Protein AF-A0A8S4NL36-F1 (afdb_monomer_lite)

Secondary structure (DSSP, 8-state):
--EEEEE-SSS-EEEEE-S--TT---SHHHHHHH--SSTGGGS-EEETTT--EESSHHHHHHTT-SSEEEPEEEEEE-TTTS-THHHHS--TTHHHHHHH-TTEEEEEE----TT----B--TTTSS--TT--HHHHHHHH-S---

pLDDT: mean 76.57, std 17.27, range [30.14, 96.12]

Sequence (146 aa):
SKYGCIKISPTNMMYMVETCSSDYIGTVLEEQCTSRNTVLGLLPASDNQTGIQYRNIFCARCNNVKFPVLWETKHSCFREIFDETDFHSPGPNTLWRVMNSSYCSVGYIPPLKNNLQLRPCIPTIYTCPQGAEHSLAKRCANSNLD

Foldseek 3Di:
DQWDWADQFPPWTFIAGQAADPPQDDDPLRCLSNDPPDPQNCWKWAQLVPLHIGSGPSNCVSNPRPDIDTWDKDKDFDPVPPDCVLVVPPDVCSSVCRSPDPRIIMHTHYPPDPPSPTGIDDVVQLPDPPPDDPVVVQCSVDCDDD

Organism: Owenia fusiformis (NCBI:txid6347)

Structure (mmCIF, N/CA/C/O backbone):
data_AF-A0A8S4NL36-F1
#
_entry.id   AF-A0A8S4NL36-F1
#
loop_
_atom_site.group_PDB
_atom_site.id
_atom_site.type_symbol
_atom_site.label_atom_id
_atom_site.label_alt_id
_atom_site.label_comp_id
_atom_site.label_asym_id
_atom_site.label_entity_id
_atom_site.label_seq_id
_atom_site.pdbx_PDB_ins_code
_atom_site.Cartn_x
_atom_site.Cartn_y
_atom_site.Cartn_z
_atom_site.occupancy
_atom_site.B_iso_or_equiv
_atom_site.auth_seq_id
_atom_site.auth_comp_id
_atom_site.auth_asym_id
_atom_site.auth_atom_id
_atom_site.pdbx_PDB_model_num
ATOM 1 N N . SER A 1 1 ? -11.819 11.418 1.597 1.00 58.03 1 SER A N 1
ATOM 2 C CA . SER A 1 1 ? -12.563 10.141 1.611 1.00 58.03 1 SER A CA 1
ATOM 3 C C . SER A 1 1 ? -11.713 9.117 2.341 1.00 58.03 1 SER A C 1
ATOM 5 O O . SER A 1 1 ? -10.510 9.143 2.131 1.00 58.03 1 SER A O 1
ATOM 7 N N . LYS A 1 2 ? -12.290 8.250 3.190 1.00 79.88 2 LYS A N 1
ATOM 8 C CA . LYS A 1 2 ? -11.540 7.185 3.895 1.00 79.88 2 LYS A CA 1
ATOM 9 C C . LYS A 1 2 ? -11.004 6.112 2.941 1.00 79.88 2 LYS A C 1
ATOM 11 O O . LYS A 1 2 ? -9.976 5.491 3.205 1.00 79.88 2 LYS A O 1
ATOM 16 N N . TYR A 1 3 ? -11.712 5.909 1.833 1.00 84.25 3 TYR A N 1
ATOM 17 C CA . TYR A 1 3 ? -11.393 4.932 0.801 1.00 84.25 3 TYR A CA 1
ATOM 18 C C . TYR A 1 3 ? -11.078 5.627 -0.519 1.00 84.25 3 TYR A C 1
ATOM 20 O O . TYR A 1 3 ? -11.695 6.649 -0.839 1.00 84.25 3 TYR A O 1
ATOM 28 N N . GLY A 1 4 ? -10.203 5.015 -1.311 1.00 84.56 4 GLY A N 1
ATOM 29 C CA . GLY A 1 4 ? -9.967 5.418 -2.691 1.00 84.56 4 GLY A CA 1
ATOM 30 C C . GLY A 1 4 ? -9.700 4.241 -3.614 1.00 84.56 4 GLY A C 1
ATOM 31 O O . GLY A 1 4 ? -9.515 3.101 -3.180 1.00 84.56 4 GLY A O 1
ATOM 32 N N . CYS A 1 5 ? -9.735 4.540 -4.911 1.00 86.31 5 CYS A N 1
ATOM 33 C CA . CYS A 1 5 ? -9.534 3.572 -5.977 1.00 86.31 5 CYS A CA 1
ATOM 34 C C . CYS A 1 5 ? -8.048 3.510 -6.350 1.00 86.31 5 CYS A C 1
ATOM 36 O O . CYS A 1 5 ? -7.526 4.381 -7.050 1.00 86.31 5 CYS A O 1
ATOM 38 N N . ILE A 1 6 ? -7.350 2.495 -5.842 1.00 87.19 6 ILE A N 1
ATOM 39 C CA . ILE A 1 6 ? -5.896 2.368 -5.952 1.00 87.19 6 ILE A CA 1
ATOM 40 C C . ILE A 1 6 ? -5.538 1.409 -7.082 1.00 87.19 6 ILE A C 1
ATOM 42 O O . ILE A 1 6 ? -6.031 0.286 -7.147 1.00 87.19 6 ILE A O 1
ATOM 46 N N . LYS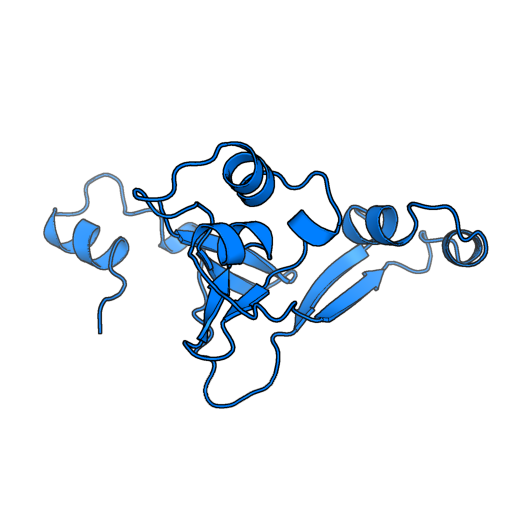 A 1 7 ? -4.645 1.845 -7.975 1.00 88.44 7 LYS A N 1
ATOM 47 C CA . LYS A 1 7 ? -4.088 0.995 -9.032 1.00 88.44 7 LYS A CA 1
ATOM 48 C C . LYS A 1 7 ? -3.240 -0.115 -8.419 1.00 88.44 7 LYS A C 1
ATOM 50 O O . LYS A 1 7 ? -2.268 0.184 -7.734 1.00 88.44 7 LYS A O 1
ATOM 55 N N . ILE A 1 8 ? -3.578 -1.369 -8.718 1.00 88.62 8 ILE A N 1
ATOM 56 C CA . ILE A 1 8 ? -2.818 -2.541 -8.257 1.00 88.62 8 ILE A CA 1
ATOM 57 C C . ILE A 1 8 ? -2.109 -3.292 -9.394 1.00 88.62 8 ILE A C 1
ATOM 59 O O . ILE A 1 8 ? -1.333 -4.207 -9.154 1.00 88.62 8 ILE A O 1
ATOM 63 N N . SER A 1 9 ? -2.417 -2.961 -10.645 1.00 86.69 9 SER A N 1
ATOM 64 C CA . SER A 1 9 ? -1.738 -3.465 -11.845 1.00 86.69 9 SER A CA 1
ATOM 65 C C . SER A 1 9 ? -2.097 -2.558 -13.031 1.00 86.69 9 SER A C 1
ATOM 67 O O . SER A 1 9 ? -2.938 -1.667 -12.873 1.00 86.69 9 SER A O 1
ATOM 69 N N . PRO A 1 10 ? -1.511 -2.736 -14.229 1.00 82.94 10 PRO A N 1
ATOM 70 C CA . PRO A 1 10 ? -1.872 -1.942 -15.404 1.00 82.94 10 PRO A CA 1
ATOM 71 C C . PRO A 1 10 ? -3.372 -1.925 -15.726 1.00 82.94 10 PRO A C 1
ATOM 73 O O . PRO A 1 10 ? -3.865 -0.894 -16.174 1.00 82.94 10 PRO A O 1
ATOM 76 N N . THR A 1 11 ? -4.084 -3.022 -15.454 1.00 81.44 11 THR A N 1
ATOM 77 C CA . THR A 1 11 ? -5.496 -3.209 -15.822 1.00 81.44 11 THR A CA 1
ATOM 78 C C . THR A 1 11 ? -6.458 -3.263 -14.637 1.00 81.44 11 THR A C 1
ATOM 80 O O . THR A 1 11 ? -7.659 -3.138 -14.845 1.00 81.44 11 THR A O 1
ATOM 83 N N . ASN A 1 12 ? -5.965 -3.424 -13.404 1.00 84.38 12 ASN A N 1
ATOM 84 C CA . ASN A 1 12 ? -6.817 -3.586 -12.224 1.00 84.38 12 ASN A CA 1
ATOM 85 C C . ASN A 1 12 ? -6.594 -2.482 -11.192 1.00 84.38 12 ASN A C 1
ATOM 87 O O . ASN A 1 12 ? -5.460 -2.082 -10.901 1.00 84.38 12 ASN A O 1
ATOM 91 N N . MET A 1 13 ? -7.692 -2.054 -10.579 1.00 88.00 13 MET A N 1
ATOM 92 C CA . MET A 1 13 ? -7.712 -1.114 -9.465 1.00 88.00 13 MET A CA 1
ATOM 93 C C . MET A 1 13 ? -8.640 -1.657 -8.381 1.00 88.00 13 MET A C 1
ATOM 95 O O . MET A 1 13 ? -9.573 -2.400 -8.687 1.00 88.00 13 MET A O 1
ATOM 99 N N . MET A 1 14 ? -8.372 -1.321 -7.122 1.00 85.12 14 MET A N 1
ATOM 100 C CA . MET 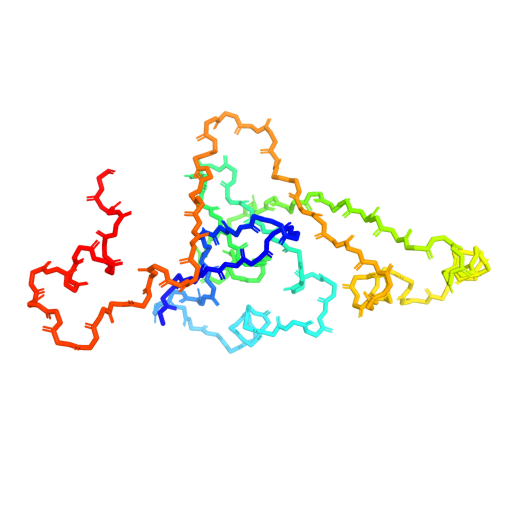A 1 14 ? -9.136 -1.817 -5.979 1.00 85.12 14 MET A CA 1
ATOM 101 C C . MET A 1 14 ? -9.459 -0.724 -4.968 1.00 85.12 14 MET A C 1
ATOM 103 O O . MET A 1 14 ? -8.699 0.230 -4.787 1.00 85.12 14 MET A O 1
ATOM 107 N N . TYR A 1 15 ? -10.591 -0.895 -4.294 1.00 88.06 15 TYR A N 1
ATOM 108 C CA . TYR A 1 15 ? -10.985 -0.084 -3.155 1.00 88.06 15 TYR A CA 1
ATOM 109 C C . TYR A 1 15 ? -10.118 -0.399 -1.944 1.00 88.06 15 TYR A C 1
ATOM 111 O O . TYR A 1 15 ? -10.126 -1.519 -1.434 1.00 88.06 15 TYR A O 1
ATOM 119 N N . MET A 1 16 ? -9.408 0.614 -1.457 1.00 90.25 16 MET A N 1
ATOM 120 C CA . MET A 1 16 ? -8.539 0.493 -0.290 1.00 90.25 16 MET A CA 1
ATOM 121 C C . MET A 1 16 ? -8.739 1.668 0.659 1.00 90.25 16 MET A C 1
ATOM 123 O O . MET A 1 16 ? -9.016 2.787 0.225 1.00 90.25 16 MET A O 1
ATOM 127 N N . VAL A 1 17 ? -8.560 1.415 1.955 1.00 92.00 17 VAL A N 1
ATOM 128 C CA . VAL A 1 17 ? -8.455 2.467 2.970 1.00 92.00 17 VAL A CA 1
ATOM 129 C C . VAL A 1 17 ? -7.164 3.244 2.730 1.00 92.00 17 VAL A C 1
ATOM 131 O O . VAL A 1 17 ? -6.080 2.660 2.679 1.00 92.00 17 VAL A O 1
ATOM 134 N N . GLU A 1 18 ? -7.276 4.557 2.577 1.00 92.38 18 GLU A N 1
ATOM 135 C CA . GLU A 1 18 ? -6.164 5.429 2.185 1.00 92.38 18 GLU A CA 1
ATOM 136 C C . GLU A 1 18 ? -5.896 6.595 3.135 1.00 92.38 18 GLU A C 1
ATOM 138 O O . GLU A 1 18 ? -4.972 7.373 2.903 1.00 92.38 18 GLU A O 1
ATOM 143 N N . THR A 1 19 ? -6.687 6.701 4.200 1.00 92.56 19 THR A N 1
ATOM 144 C CA . THR A 1 19 ? -6.481 7.655 5.290 1.00 92.56 19 THR A CA 1
ATOM 145 C C . THR A 1 19 ? -6.616 6.953 6.637 1.00 92.56 19 THR A C 1
ATOM 147 O O . THR A 1 19 ? -7.149 5.841 6.744 1.00 92.56 19 THR A O 1
ATOM 150 N N . CYS A 1 20 ? -6.152 7.616 7.690 1.00 93.56 20 CYS A N 1
ATOM 151 C CA . CYS A 1 20 ? -6.356 7.159 9.057 1.00 93.56 20 CYS A CA 1
ATOM 152 C C . CYS A 1 20 ? -7.819 7.303 9.497 1.00 93.56 20 CYS A C 1
ATOM 154 O O . CYS A 1 20 ? -8.620 7.977 8.840 1.00 93.56 20 CYS A O 1
ATOM 156 N N . SER A 1 21 ? -8.177 6.613 10.584 1.00 91.25 21 SER A N 1
ATOM 157 C CA . SER A 1 21 ? -9.475 6.812 11.235 1.00 91.25 21 SER A CA 1
ATOM 158 C C . SER A 1 21 ? -9.588 8.252 11.737 1.00 91.25 21 SER A C 1
ATOM 160 O O . SER A 1 21 ? -8.582 8.821 12.150 1.00 91.25 21 SER A O 1
ATOM 162 N N . SER A 1 22 ? -10.798 8.817 11.769 1.00 88.62 22 SER A N 1
ATOM 163 C CA . SER A 1 22 ? -11.050 10.146 12.356 1.00 88.62 22 SER A CA 1
ATOM 164 C C . SER A 1 22 ? -10.616 10.241 13.817 1.00 88.62 22 SER A C 1
ATOM 166 O O . SER A 1 22 ? -10.283 11.317 14.297 1.00 88.62 22 SER A O 1
ATOM 168 N N . ASP A 1 23 ? -10.619 9.102 14.504 1.00 88.44 23 ASP A N 1
ATOM 169 C CA . ASP A 1 23 ? -10.317 9.001 15.929 1.00 88.44 23 ASP A CA 1
ATOM 170 C C . ASP A 1 23 ? -8.819 8.752 16.180 1.00 88.44 23 ASP A C 1
ATOM 172 O O . ASP A 1 23 ? -8.391 8.594 17.323 1.00 88.44 23 ASP A O 1
ATOM 176 N N . TYR A 1 24 ? -8.010 8.658 15.118 1.00 90.62 24 TYR A N 1
ATOM 177 C CA . TYR A 1 24 ? -6.567 8.497 15.239 1.00 90.62 24 TYR A CA 1
ATOM 178 C C . TYR A 1 24 ? -5.915 9.834 15.606 1.00 90.62 24 TYR A C 1
ATOM 180 O O . TYR A 1 24 ? -6.078 10.829 14.907 1.00 90.62 24 TYR A O 1
ATOM 188 N N . ILE A 1 25 ? -5.142 9.843 16.693 1.00 87.56 25 ILE A N 1
ATOM 189 C CA . ILE A 1 25 ? -4.440 11.029 17.193 1.00 87.56 25 ILE A CA 1
ATOM 190 C C . ILE A 1 25 ? -2.937 10.794 17.005 1.00 87.56 25 ILE A C 1
ATOM 192 O O . ILE A 1 25 ? -2.268 10.220 17.864 1.00 87.56 25 ILE A O 1
ATOM 196 N N . GLY A 1 26 ? -2.408 11.185 15.845 1.00 89.06 26 GLY A N 1
ATOM 197 C CA . GLY A 1 26 ? -0.981 11.100 15.536 1.00 89.06 26 GLY A CA 1
ATOM 198 C C . GLY A 1 26 ? -0.671 11.562 14.115 1.00 89.06 26 GLY A C 1
ATOM 199 O O . GLY A 1 26 ? -1.331 11.153 13.173 1.00 89.06 26 GLY A O 1
ATOM 200 N N . THR A 1 27 ? 0.354 12.391 13.936 1.00 89.12 27 THR A N 1
ATOM 201 C CA . THR A 1 27 ? 0.676 12.955 12.612 1.00 89.12 27 THR A CA 1
ATOM 202 C C . THR A 1 27 ? 1.616 12.063 11.806 1.00 89.12 27 THR A C 1
ATOM 204 O O . THR A 1 27 ? 1.468 11.936 10.598 1.00 89.12 27 THR A O 1
ATOM 207 N N . VAL A 1 28 ? 2.542 11.355 12.463 1.00 92.19 28 VAL A N 1
ATOM 208 C CA . VAL A 1 28 ? 3.593 10.583 11.774 1.00 92.19 28 VAL A CA 1
ATOM 209 C C . VAL A 1 28 ? 3.026 9.450 10.911 1.00 92.19 28 VAL A C 1
ATOM 211 O O . VAL A 1 28 ? 3.382 9.332 9.740 1.00 92.19 28 VAL A O 1
ATOM 214 N N . LEU A 1 29 ? 2.137 8.606 11.453 1.00 92.00 29 LEU A N 1
ATOM 215 C CA . LEU A 1 29 ? 1.535 7.528 10.653 1.00 92.00 29 LEU A CA 1
ATOM 216 C C . LEU A 1 29 ? 0.527 8.057 9.633 1.00 92.00 29 LEU A C 1
ATOM 218 O O . LEU A 1 29 ? 0.327 7.416 8.606 1.00 92.00 29 LEU A O 1
ATOM 222 N N . GLU A 1 30 ? -0.096 9.203 9.894 1.00 93.06 30 GLU A N 1
ATOM 223 C CA . GLU A 1 30 ? -1.015 9.843 8.955 1.00 93.06 30 GLU A CA 1
ATOM 224 C C . GLU A 1 30 ? -0.272 10.374 7.724 1.00 93.06 30 GLU A C 1
ATOM 226 O O . GLU A 1 30 ? -0.637 10.067 6.582 1.00 93.06 30 GLU A O 1
ATOM 231 N N . GLU A 1 31 ? 0.844 11.065 7.948 1.00 93.44 31 GLU A N 1
ATOM 232 C CA . GLU A 1 31 ? 1.766 11.491 6.898 1.00 93.44 31 GLU A CA 1
ATOM 233 C C . GLU A 1 31 ? 2.311 10.287 6.125 1.00 93.44 31 GLU A C 1
ATOM 235 O O . GLU A 1 31 ? 2.300 10.283 4.897 1.00 93.44 31 GLU A O 1
ATOM 240 N N . GLN A 1 32 ? 2.728 9.215 6.804 1.00 94.44 32 GLN A N 1
ATOM 241 C CA . GLN A 1 32 ? 3.239 8.015 6.130 1.00 94.44 32 GLN A CA 1
ATOM 242 C C . GLN A 1 32 ? 2.152 7.218 5.389 1.00 94.44 32 GLN A C 1
ATOM 244 O O . GLN A 1 32 ? 2.435 6.621 4.352 1.00 94.44 32 GLN A O 1
ATOM 249 N N . CYS A 1 33 ? 0.911 7.217 5.880 1.00 93.94 33 CYS A N 1
ATOM 250 C CA . CYS A 1 33 ? -0.231 6.595 5.207 1.00 93.94 33 CYS A CA 1
ATOM 251 C C . CYS A 1 33 ? -0.541 7.296 3.880 1.00 93.94 33 CYS A C 1
ATOM 253 O O . CYS A 1 33 ? -0.791 6.642 2.861 1.00 93.94 33 CYS A O 1
ATOM 255 N N . THR A 1 34 ? -0.473 8.626 3.870 1.00 90.88 34 THR A N 1
ATOM 256 C CA . THR A 1 34 ? -0.765 9.431 2.678 1.00 90.88 34 THR A CA 1
ATOM 257 C C . THR A 1 34 ? 0.439 9.568 1.743 1.00 90.88 34 THR A C 1
ATOM 259 O O . THR A 1 34 ? 0.257 9.656 0.524 1.00 90.88 34 THR A O 1
ATOM 262 N N . SER A 1 35 ? 1.656 9.504 2.284 1.00 88.12 35 SER A N 1
ATOM 263 C CA . SER A 1 35 ? 2.909 9.563 1.540 1.00 88.12 35 SER A CA 1
ATOM 264 C C . SER A 1 35 ? 3.192 8.295 0.727 1.00 88.12 35 SER A C 1
ATOM 266 O O . SER A 1 35 ? 2.879 7.170 1.113 1.00 88.12 35 SER A O 1
ATOM 268 N N . ARG A 1 36 ? 3.862 8.486 -0.413 1.00 81.56 36 ARG A N 1
ATOM 269 C CA . ARG A 1 36 ? 4.394 7.417 -1.273 1.00 81.56 36 ARG A CA 1
ATOM 270 C C . ARG A 1 36 ? 5.919 7.446 -1.381 1.00 81.56 36 ARG A C 1
ATOM 272 O O . ARG A 1 36 ? 6.465 6.854 -2.297 1.00 81.56 36 ARG A O 1
ATOM 279 N N . ASN A 1 37 ? 6.603 8.142 -0.470 1.00 85.06 37 ASN A N 1
ATOM 280 C CA . ASN A 1 37 ? 8.054 8.381 -0.512 1.00 85.06 37 ASN A CA 1
ATOM 281 C C . ASN A 1 37 ? 8.925 7.222 0.009 1.00 85.06 37 ASN A C 1
ATOM 283 O O . ASN A 1 37 ? 10.148 7.318 -0.029 1.00 85.06 37 ASN A O 1
ATOM 287 N N . THR A 1 38 ? 8.321 6.147 0.516 1.00 87.00 38 THR A N 1
ATOM 288 C CA . THR A 1 38 ? 9.042 4.960 0.987 1.00 87.00 38 THR A CA 1
ATOM 289 C C . THR A 1 38 ? 8.564 3.719 0.254 1.00 87.00 38 THR A C 1
ATOM 291 O O . THR A 1 38 ? 7.415 3.650 -0.182 1.00 87.00 38 THR A O 1
ATOM 294 N N . VAL A 1 39 ? 9.427 2.701 0.174 1.00 86.81 39 VAL A N 1
ATOM 295 C CA . VAL A 1 39 ? 9.055 1.375 -0.344 1.00 86.81 39 VAL A CA 1
ATOM 296 C C . VAL A 1 39 ? 7.807 0.860 0.374 1.00 86.81 39 VAL A C 1
ATOM 298 O O . VAL A 1 39 ? 6.844 0.476 -0.275 1.00 86.81 39 VAL A O 1
ATOM 301 N N . LEU A 1 40 ? 7.772 0.936 1.707 1.00 90.12 40 LEU A N 1
ATOM 302 C CA . LEU A 1 40 ? 6.617 0.493 2.49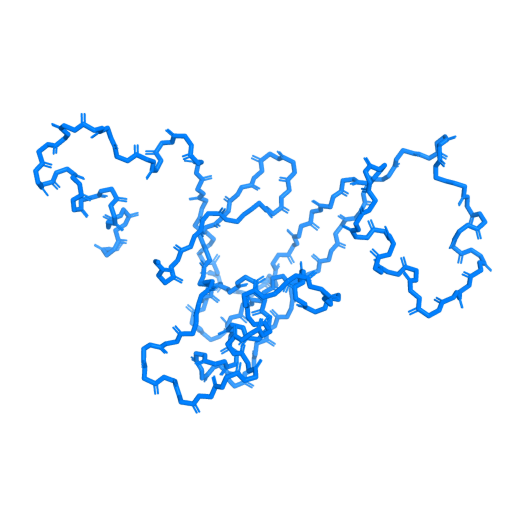3 1.00 90.12 40 LEU A CA 1
ATOM 303 C C . LEU A 1 40 ? 5.343 1.299 2.209 1.00 90.12 40 LEU A C 1
ATOM 305 O O . LEU A 1 40 ? 4.253 0.741 2.281 1.00 90.12 40 LEU A O 1
ATOM 309 N N . GLY A 1 41 ? 5.459 2.582 1.855 1.00 90.75 41 GLY A N 1
ATOM 310 C CA . GLY A 1 41 ? 4.322 3.428 1.478 1.00 90.75 41 GLY A CA 1
ATOM 311 C C . GLY A 1 41 ? 3.708 3.069 0.120 1.00 90.75 41 GLY A C 1
ATOM 312 O O . GLY A 1 41 ? 2.579 3.468 -0.166 1.00 90.75 41 GLY A O 1
ATOM 313 N N . LEU A 1 42 ? 4.435 2.300 -0.695 1.00 89.44 42 LEU A N 1
ATOM 314 C CA . LEU A 1 42 ? 4.030 1.832 -2.021 1.00 89.44 42 LEU A CA 1
ATOM 315 C C . LEU A 1 42 ? 3.499 0.389 -2.023 1.00 89.44 42 LEU A C 1
ATOM 317 O O . LEU A 1 42 ? 3.013 -0.064 -3.059 1.00 89.44 42 LEU A O 1
ATOM 321 N N . LEU A 1 43 ? 3.613 -0.343 -0.912 1.00 92.25 43 LEU A N 1
ATOM 322 C CA . LEU A 1 43 ? 3.158 -1.729 -0.798 1.00 92.25 43 LEU A CA 1
ATOM 323 C C . LEU A 1 43 ? 1.785 -1.785 -0.119 1.00 92.25 43 LEU A C 1
ATOM 325 O O . LEU A 1 43 ? 1.703 -1.429 1.059 1.00 92.25 43 LEU A O 1
ATOM 329 N N . PRO A 1 44 ? 0.730 -2.276 -0.796 1.00 94.31 44 PRO A N 1
ATOM 330 C CA . PRO A 1 44 ? -0.557 -2.530 -0.170 1.00 94.31 44 PRO A CA 1
ATOM 331 C C . PRO A 1 44 ? -0.448 -3.506 0.996 1.00 94.31 44 PRO A C 1
ATOM 333 O O . PRO A 1 44 ? 0.426 -4.377 1.042 1.00 94.31 44 PRO A O 1
ATOM 336 N N . ALA A 1 45 ? -1.375 -3.365 1.935 1.00 94.25 45 ALA A N 1
ATOM 337 C CA . ALA A 1 45 ? -1.479 -4.243 3.084 1.00 94.25 45 ALA A CA 1
ATOM 338 C C . ALA A 1 45 ? -2.924 -4.687 3.291 1.00 94.25 45 ALA A C 1
ATOM 340 O O . ALA A 1 45 ? -3.866 -3.955 2.991 1.00 94.25 45 ALA A O 1
ATOM 341 N N . SER A 1 46 ? -3.102 -5.869 3.862 1.00 91.50 46 SER A N 1
ATOM 342 C CA . SER A 1 46 ? -4.405 -6.377 4.277 1.00 91.50 46 SER A CA 1
ATOM 343 C C . SER A 1 46 ? -4.413 -6.696 5.759 1.00 91.50 46 SER A C 1
ATOM 345 O O . SER A 1 46 ? -3.428 -7.191 6.310 1.00 91.50 46 SER A O 1
ATOM 347 N N . ASP A 1 47 ? -5.549 -6.459 6.401 1.00 88.81 47 ASP A N 1
ATOM 348 C CA . ASP A 1 47 ? -5.856 -7.100 7.669 1.00 88.81 47 ASP A CA 1
ATOM 349 C C . ASP A 1 47 ? -6.294 -8.543 7.393 1.00 88.81 47 ASP A C 1
ATOM 351 O O . ASP A 1 47 ? -7.346 -8.795 6.807 1.00 88.81 47 ASP A O 1
ATOM 355 N N . ASN A 1 48 ? -5.469 -9.499 7.815 1.00 80.75 48 ASN A N 1
ATOM 356 C CA . ASN A 1 48 ? -5.727 -10.920 7.609 1.00 80.75 48 ASN A CA 1
ATOM 357 C C . ASN A 1 48 ? -6.907 -11.453 8.450 1.00 80.75 48 ASN A C 1
ATOM 359 O O . ASN A 1 48 ? -7.348 -12.575 8.219 1.00 80.75 48 ASN A O 1
ATOM 363 N N . GLN A 1 49 ? -7.402 -10.690 9.434 1.00 81.50 49 GLN A N 1
ATOM 364 C CA . GLN A 1 49 ? -8.573 -11.068 10.235 1.00 81.50 49 GLN A CA 1
ATOM 365 C C . GLN A 1 49 ? -9.882 -10.594 9.600 1.00 81.50 49 GLN A C 1
ATOM 367 O O . GLN A 1 49 ? -10.842 -11.356 9.543 1.00 81.50 49 GLN A O 1
ATOM 372 N N . THR A 1 50 ? -9.927 -9.344 9.130 1.00 81.31 50 THR A N 1
ATOM 373 C CA . THR A 1 50 ? -11.163 -8.713 8.625 1.00 81.31 50 THR A CA 1
ATOM 374 C C . THR A 1 50 ? -11.273 -8.706 7.102 1.00 81.31 50 THR A C 1
ATOM 376 O O . THR A 1 50 ? -12.345 -8.447 6.561 1.00 81.31 50 THR A O 1
ATOM 379 N N . GLY A 1 51 ? -10.172 -8.953 6.393 1.00 80.88 51 GLY A N 1
ATOM 380 C CA . GLY A 1 51 ? -10.104 -8.864 4.938 1.00 80.88 51 GLY A CA 1
ATOM 381 C C . GLY A 1 51 ? -10.036 -7.430 4.395 1.00 80.88 51 GLY A C 1
ATOM 382 O O . GLY A 1 51 ? -10.026 -7.229 3.177 1.00 80.88 51 GLY A O 1
ATOM 383 N N . ILE A 1 52 ? -9.978 -6.421 5.271 1.00 85.44 52 ILE A N 1
ATOM 384 C CA . ILE A 1 52 ? -9.896 -5.015 4.865 1.00 85.44 52 ILE A CA 1
ATOM 385 C C . ILE A 1 52 ? -8.533 -4.741 4.229 1.00 85.44 52 ILE A C 1
ATOM 387 O O . ILE A 1 52 ? -7.491 -5.193 4.705 1.00 85.44 52 ILE A O 1
ATOM 391 N N . GLN A 1 53 ? -8.554 -3.977 3.141 1.00 90.00 53 GLN A N 1
ATOM 392 C CA . GLN A 1 53 ? -7.376 -3.622 2.360 1.00 90.00 53 GLN A CA 1
ATOM 393 C C . GLN A 1 53 ? -7.020 -2.165 2.597 1.00 90.00 53 GLN A C 1
ATOM 395 O O . GLN A 1 53 ? -7.881 -1.282 2.623 1.00 90.00 53 GLN A O 1
ATOM 400 N N . TYR A 1 54 ? -5.731 -1.924 2.734 1.00 93.25 54 TYR A N 1
ATOM 401 C CA . TYR A 1 54 ? -5.144 -0.640 3.042 1.00 93.25 54 TYR A CA 1
ATOM 402 C C . TYR A 1 54 ? -4.127 -0.309 1.962 1.00 93.25 54 TYR A C 1
ATOM 404 O O . TYR A 1 54 ? -3.371 -1.173 1.514 1.00 93.25 54 TYR A O 1
ATOM 412 N N . ARG A 1 55 ? -4.086 0.968 1.579 1.00 94.44 55 ARG A N 1
ATOM 413 C CA . ARG A 1 55 ? -3.139 1.492 0.591 1.00 94.44 55 ARG A CA 1
ATOM 414 C C . ARG A 1 55 ? -1.700 1.108 0.934 1.00 94.44 55 ARG A C 1
ATOM 416 O O . ARG A 1 55 ? -0.920 0.840 0.029 1.00 94.44 55 ARG A O 1
ATOM 423 N N . ASN A 1 56 ? -1.369 1.113 2.224 1.00 95.69 56 ASN A N 1
ATOM 424 C CA . ASN A 1 56 ? -0.096 0.646 2.743 1.00 95.69 56 ASN A CA 1
ATOM 425 C C . ASN A 1 56 ? -0.188 0.220 4.214 1.00 95.69 56 ASN A C 1
ATOM 427 O O . ASN A 1 56 ? -1.228 0.357 4.870 1.00 95.69 56 ASN A O 1
ATOM 431 N N . ILE A 1 57 ? 0.928 -0.289 4.742 1.00 95.62 57 ILE A N 1
ATOM 432 C CA . ILE A 1 57 ? 1.029 -0.736 6.135 1.00 95.62 57 ILE A CA 1
ATOM 433 C C . ILE A 1 57 ? 0.782 0.389 7.147 1.00 95.62 57 ILE A C 1
ATOM 435 O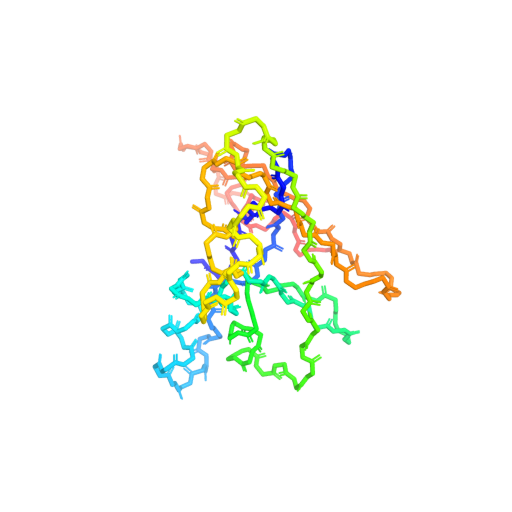 O . ILE A 1 57 ? 0.224 0.131 8.211 1.00 95.62 57 ILE A O 1
ATOM 439 N N . PHE A 1 58 ? 1.139 1.635 6.828 1.00 96.12 58 PHE A N 1
ATOM 440 C CA . PHE A 1 58 ? 0.941 2.773 7.728 1.00 96.12 58 PHE A CA 1
ATOM 441 C C . PHE A 1 58 ? -0.546 3.086 7.897 1.00 96.12 58 PHE A C 1
ATOM 443 O O . PHE A 1 58 ? -1.012 3.237 9.027 1.00 96.12 58 PHE A O 1
ATOM 450 N N . CYS A 1 59 ? -1.312 3.050 6.801 1.00 95.81 59 CYS A N 1
ATOM 451 C CA . CYS A 1 59 ? -2.768 3.168 6.849 1.00 95.81 59 CYS A CA 1
ATOM 452 C C . CYS A 1 59 ? -3.405 2.048 7.679 1.00 95.81 59 CYS A C 1
ATOM 454 O O . CYS A 1 59 ? -4.323 2.309 8.455 1.00 95.81 59 CYS A O 1
ATOM 456 N N . ALA A 1 60 ? -2.908 0.812 7.571 1.00 95.25 60 ALA A N 1
ATOM 457 C CA . ALA A 1 60 ? -3.383 -0.282 8.416 1.00 95.25 60 ALA A CA 1
ATOM 458 C C . ALA A 1 60 ? -3.089 -0.016 9.904 1.00 95.25 60 ALA A C 1
ATOM 460 O O . ALA A 1 60 ? -3.965 -0.174 10.755 1.00 95.25 60 ALA A O 1
ATOM 461 N N . ARG A 1 61 ? -1.881 0.459 10.229 1.00 95.56 61 ARG A N 1
ATOM 462 C CA . ARG A 1 61 ? -1.473 0.750 11.612 1.00 95.56 61 ARG A CA 1
ATOM 463 C C . ARG A 1 61 ? -2.285 1.868 12.254 1.00 95.56 61 ARG A C 1
ATOM 465 O O . ARG A 1 61 ? -2.773 1.672 13.363 1.00 95.56 61 ARG A O 1
ATOM 472 N N . CYS A 1 62 ? -2.489 2.993 11.571 1.00 96.00 62 CYS A N 1
ATOM 473 C CA . CYS A 1 62 ? -3.297 4.084 12.127 1.00 96.00 62 CYS A CA 1
ATOM 474 C C . CYS A 1 62 ? -4.809 3.786 12.151 1.00 96.00 62 CYS A C 1
ATOM 476 O O . CYS A 1 62 ? -5.575 4.511 12.777 1.00 96.00 62 CYS A O 1
ATOM 478 N N . ASN A 1 63 ? -5.247 2.696 11.514 1.00 95.00 63 ASN A N 1
ATOM 479 C CA . ASN A 1 63 ? -6.588 2.125 11.670 1.00 95.00 63 ASN A CA 1
ATOM 480 C C . ASN A 1 63 ? -6.598 0.924 12.644 1.00 95.00 63 ASN A C 1
ATOM 482 O O . ASN A 1 63 ? -7.483 0.076 12.570 1.00 95.00 63 ASN A O 1
ATOM 486 N N . ASN A 1 64 ? -5.629 0.857 13.566 1.00 94.06 64 ASN A N 1
ATOM 487 C CA . ASN A 1 64 ? -5.542 -0.116 14.662 1.00 94.06 64 ASN A CA 1
ATOM 488 C C . ASN A 1 64 ? -5.381 -1.591 14.249 1.00 94.06 64 ASN A C 1
ATOM 490 O O . ASN A 1 64 ? -5.643 -2.496 15.046 1.00 94.06 64 ASN A O 1
ATOM 494 N N . VAL A 1 65 ? -4.882 -1.869 13.041 1.00 93.75 65 VAL A N 1
ATOM 495 C CA . VAL A 1 65 ? -4.572 -3.244 12.625 1.00 93.75 65 VAL A CA 1
ATOM 496 C C . VAL A 1 65 ? -3.303 -3.731 13.335 1.00 93.75 65 VAL A C 1
ATOM 498 O O . VAL A 1 65 ? -2.207 -3.181 13.171 1.00 93.75 65 VAL A O 1
ATOM 501 N N . LYS A 1 66 ? -3.433 -4.802 14.128 1.00 89.94 66 LYS A N 1
ATOM 502 C CA . LYS A 1 66 ? -2.321 -5.373 14.914 1.00 89.94 66 LYS A CA 1
ATOM 503 C C . LYS A 1 66 ? -1.323 -6.167 14.072 1.00 89.94 66 LYS A C 1
ATOM 505 O O . LYS A 1 66 ? -0.124 -6.098 14.343 1.00 89.94 66 LYS A O 1
ATOM 510 N N . PHE A 1 67 ? -1.789 -6.881 13.052 1.00 88.62 67 PHE A N 1
ATOM 511 C CA . PHE A 1 67 ? -0.950 -7.753 12.224 1.00 88.62 67 PHE A CA 1
ATOM 512 C C . PHE A 1 67 ? -1.275 -7.583 10.734 1.00 88.62 67 PHE A C 1
ATOM 514 O O . PHE A 1 67 ? -1.828 -8.496 10.120 1.00 88.62 67 PHE A O 1
ATOM 521 N N . PRO A 1 68 ? -0.981 -6.406 10.149 1.00 91.75 68 PRO A N 1
ATOM 522 C CA . PRO A 1 68 ? -1.160 -6.208 8.720 1.00 91.75 68 PRO A CA 1
ATOM 523 C C . PRO A 1 68 ? -0.191 -7.098 7.937 1.00 91.75 68 PRO A C 1
ATOM 525 O O . PRO A 1 68 ? 0.981 -7.221 8.298 1.00 91.75 68 PRO A O 1
ATOM 528 N N . VAL A 1 69 ? -0.680 -7.689 6.852 1.00 92.31 69 VAL A N 1
ATOM 529 C CA . VAL A 1 69 ? 0.100 -8.523 5.935 1.00 92.31 69 VAL A CA 1
ATOM 530 C C . VAL A 1 69 ? 0.327 -7.740 4.650 1.00 92.31 69 VAL A C 1
ATOM 532 O O . VAL A 1 69 ? -0.630 -7.283 4.024 1.00 92.31 69 VAL A O 1
ATOM 535 N N . LEU A 1 70 ? 1.593 -7.559 4.276 1.00 93.38 70 LEU A N 1
ATOM 536 C CA . LEU A 1 70 ? 1.968 -6.908 3.023 1.00 93.38 70 LEU A CA 1
ATOM 537 C C . LEU A 1 70 ? 1.612 -7.795 1.830 1.00 93.38 70 LEU A C 1
ATOM 539 O O . LEU A 1 70 ? 1.698 -9.020 1.906 1.00 93.38 70 LEU A O 1
ATOM 543 N N . TRP A 1 71 ? 1.224 -7.160 0.732 1.00 92.62 71 TRP A N 1
ATOM 544 C CA . TRP A 1 71 ? 1.028 -7.838 -0.542 1.00 92.62 71 TRP A CA 1
ATOM 545 C C . TRP A 1 71 ? 2.380 -8.111 -1.195 1.00 92.62 71 TRP A C 1
ATOM 547 O O . TRP A 1 71 ? 3.313 -7.312 -1.080 1.00 92.62 71 TRP A O 1
ATOM 557 N N . GLU A 1 72 ? 2.473 -9.223 -1.915 1.00 90.69 72 GLU A N 1
ATOM 558 C CA . GLU A 1 72 ? 3.647 -9.522 -2.731 1.00 90.69 72 GLU A CA 1
ATOM 559 C C . GLU A 1 72 ? 3.653 -8.643 -3.986 1.00 90.69 72 GLU A C 1
ATOM 561 O O . GLU A 1 72 ? 2.597 -8.284 -4.516 1.00 90.69 72 GLU A O 1
ATOM 566 N N . THR A 1 73 ? 4.839 -8.300 -4.488 1.00 88.81 73 THR A N 1
ATOM 567 C CA . THR A 1 73 ? 4.983 -7.525 -5.723 1.00 88.81 73 THR A CA 1
ATOM 568 C C . THR A 1 73 ? 5.410 -8.407 -6.885 1.00 88.81 73 THR A C 1
ATOM 570 O O . THR A 1 73 ? 6.283 -9.265 -6.774 1.00 88.81 73 THR A O 1
ATOM 573 N N . LYS A 1 74 ? 4.813 -8.152 -8.047 1.00 88.25 74 LYS A N 1
ATOM 574 C CA . LYS A 1 74 ? 5.234 -8.703 -9.331 1.00 88.25 74 LYS A CA 1
ATOM 575 C C . LYS A 1 74 ? 5.723 -7.563 -10.209 1.00 88.25 74 LYS A C 1
ATOM 577 O O . LYS A 1 74 ? 4.986 -6.612 -10.457 1.00 88.25 74 LYS A O 1
ATOM 582 N N . HIS A 1 75 ? 6.942 -7.682 -10.713 1.00 84.50 75 HIS A N 1
ATOM 583 C CA . HIS A 1 75 ? 7.545 -6.690 -11.596 1.00 84.50 75 HIS A CA 1
ATOM 584 C C . HIS A 1 75 ? 7.705 -7.280 -12.993 1.00 84.50 75 HIS A C 1
ATOM 586 O O . HIS A 1 75 ? 8.181 -8.404 -13.149 1.00 84.50 75 HIS A O 1
ATOM 592 N N . SER A 1 76 ? 7.294 -6.532 -14.012 1.00 85.38 76 SER A N 1
ATOM 593 C CA . SER A 1 76 ? 7.538 -6.880 -15.410 1.00 85.38 76 SER A CA 1
ATOM 594 C C . SER A 1 76 ? 8.133 -5.665 -16.106 1.00 85.38 76 SER A C 1
ATOM 596 O O . SER A 1 76 ? 7.449 -4.658 -16.293 1.00 85.38 76 SER A O 1
ATOM 598 N N . CYS A 1 77 ? 9.429 -5.751 -16.408 1.00 82.19 77 CYS A N 1
ATOM 599 C CA . CYS A 1 77 ? 10.232 -4.657 -16.945 1.00 82.19 77 CYS A CA 1
ATOM 600 C C . CYS A 1 77 ? 10.637 -4.922 -18.397 1.00 82.19 77 CYS A C 1
ATOM 602 O O . CYS A 1 77 ? 10.866 -6.071 -18.783 1.00 82.19 77 CYS A O 1
ATOM 604 N N . PHE A 1 78 ? 10.758 -3.857 -19.190 1.00 79.88 78 PHE A N 1
ATOM 605 C CA . PHE A 1 78 ? 11.284 -3.932 -20.552 1.00 79.88 78 PHE A CA 1
ATOM 606 C C . PHE A 1 78 ? 12.794 -4.185 -20.513 1.00 79.88 78 PHE A C 1
ATOM 608 O O . PHE A 1 78 ? 13.593 -3.282 -20.268 1.00 79.88 78 PHE A O 1
ATOM 615 N N . ARG A 1 79 ? 13.166 -5.447 -20.738 1.00 66.12 79 ARG A N 1
ATOM 616 C CA . ARG A 1 79 ? 14.528 -5.975 -20.575 1.00 66.12 79 ARG A CA 1
ATOM 617 C C . ARG A 1 79 ? 15.575 -5.307 -21.474 1.00 66.12 79 ARG A C 1
ATOM 619 O O . ARG A 1 79 ? 16.743 -5.295 -21.132 1.00 66.12 79 ARG A O 1
ATOM 626 N N . GLU A 1 80 ? 15.154 -4.739 -22.602 1.00 59.62 80 GLU A N 1
ATOM 627 C CA . GLU A 1 80 ? 16.038 -4.068 -23.570 1.00 59.62 80 GLU A CA 1
ATOM 628 C C . GLU A 1 80 ? 16.543 -2.699 -23.082 1.00 59.62 80 GLU A C 1
ATOM 630 O O . GLU A 1 80 ? 17.531 -2.189 -23.599 1.00 59.62 80 GLU A O 1
ATOM 635 N N . ILE A 1 81 ? 15.867 -2.102 -22.093 1.00 58.66 81 ILE A N 1
ATOM 636 C CA . ILE A 1 81 ? 16.181 -0.769 -21.549 1.00 58.66 81 ILE A CA 1
ATOM 637 C C . ILE A 1 81 ? 16.644 -0.872 -20.090 1.00 58.66 81 ILE A C 1
ATOM 639 O O . ILE A 1 81 ? 17.412 -0.040 -19.610 1.00 58.66 81 ILE A O 1
ATOM 643 N N . PHE A 1 82 ? 16.170 -1.894 -19.376 1.00 59.16 82 PHE A N 1
ATOM 644 C CA . PHE A 1 82 ? 16.544 -2.165 -17.995 1.00 59.16 82 PHE A CA 1
ATOM 645 C C . PHE A 1 82 ? 17.799 -3.044 -17.970 1.00 59.16 82 PHE A C 1
ATOM 647 O O . PHE A 1 82 ? 17.705 -4.267 -18.052 1.00 59.16 82 PHE A O 1
ATOM 654 N N . ASP A 1 83 ? 18.966 -2.403 -17.910 1.00 57.16 83 ASP A N 1
ATOM 655 C CA . ASP A 1 83 ? 20.262 -3.080 -17.890 1.00 57.16 83 ASP A CA 1
ATOM 656 C C . ASP A 1 83 ? 20.362 -4.015 -16.667 1.00 57.16 83 ASP A C 1
ATOM 658 O O . ASP A 1 83 ? 20.120 -3.604 -15.529 1.00 57.16 83 ASP A O 1
ATOM 662 N N . GLU A 1 84 ? 20.708 -5.288 -16.881 1.00 51.84 84 GLU A N 1
ATOM 663 C CA . GLU A 1 84 ? 20.858 -6.287 -15.809 1.00 51.84 84 GLU A CA 1
ATOM 664 C C . GLU A 1 84 ? 21.926 -5.857 -14.777 1.00 51.84 84 GLU A C 1
ATOM 666 O O . GLU A 1 84 ? 21.890 -6.280 -13.615 1.00 51.84 84 GLU A O 1
ATOM 671 N N . THR A 1 85 ? 22.825 -4.934 -15.143 1.00 53.38 85 THR A N 1
ATOM 672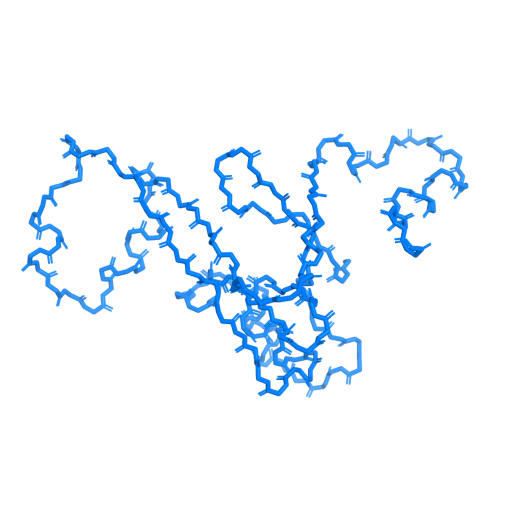 C CA . THR A 1 85 ? 23.803 -4.320 -14.229 1.00 53.38 85 THR A CA 1
ATOM 673 C C . THR A 1 85 ? 23.167 -3.530 -13.074 1.00 53.38 85 THR A C 1
ATOM 675 O O . THR A 1 85 ? 23.763 -3.451 -11.996 1.00 53.38 85 THR A O 1
ATOM 678 N N . ASP A 1 86 ? 21.928 -3.040 -13.225 1.00 52.88 86 ASP A N 1
ATOM 679 C CA . ASP A 1 86 ? 21.181 -2.363 -12.154 1.00 52.88 86 ASP A CA 1
ATOM 680 C C . ASP A 1 86 ? 20.755 -3.308 -11.017 1.00 52.88 86 ASP A C 1
ATOM 682 O O . ASP A 1 86 ? 20.536 -2.858 -9.888 1.00 52.88 86 ASP A O 1
ATOM 686 N N . PHE A 1 87 ? 20.668 -4.615 -11.289 1.00 52.00 87 PHE A N 1
ATOM 687 C CA . PHE A 1 87 ? 20.477 -5.651 -10.268 1.00 52.00 87 PHE A CA 1
ATOM 688 C C . PHE A 1 87 ? 21.802 -6.124 -9.663 1.00 52.00 87 PHE A C 1
ATOM 690 O O . PHE A 1 87 ? 21.849 -6.468 -8.481 1.00 52.00 87 PHE A O 1
ATOM 697 N N . HIS A 1 88 ? 22.879 -6.128 -10.452 1.00 51.59 88 HIS A N 1
ATOM 698 C CA . HIS A 1 88 ? 24.201 -6.587 -10.012 1.00 51.59 88 HIS A CA 1
ATOM 699 C C . HIS A 1 88 ? 24.975 -5.569 -9.169 1.00 51.59 88 HIS A C 1
ATOM 701 O O . HIS A 1 88 ? 25.978 -5.932 -8.556 1.00 51.59 88 HIS A O 1
ATOM 707 N N . SER A 1 89 ? 24.489 -4.330 -9.074 1.00 49.44 89 SER A N 1
ATOM 708 C CA . SER A 1 89 ? 24.997 -3.328 -8.140 1.00 49.44 89 SER A CA 1
ATOM 709 C C . SER A 1 89 ? 23.968 -3.107 -7.020 1.00 49.44 89 SER A C 1
ATOM 711 O O . SER A 1 89 ? 23.077 -2.262 -7.160 1.00 49.44 89 SER A O 1
ATOM 713 N N . PRO A 1 90 ? 24.016 -3.884 -5.915 1.00 51.38 90 PRO A N 1
ATOM 714 C CA . PRO A 1 90 ? 23.091 -3.752 -4.793 1.00 51.38 90 PRO A CA 1
ATOM 715 C C . PRO A 1 90 ? 23.394 -2.459 -4.027 1.00 51.38 90 PRO A C 1
ATOM 717 O O . PRO A 1 90 ? 24.022 -2.452 -2.972 1.00 51.38 90 PRO A O 1
ATOM 720 N N . GLY A 1 91 ? 22.966 -1.331 -4.583 1.00 55.66 91 GLY A N 1
ATOM 721 C CA . GLY A 1 91 ? 22.881 -0.078 -3.856 1.00 55.66 91 GLY A CA 1
ATOM 722 C C . GLY A 1 91 ? 21.683 -0.104 -2.897 1.00 55.66 91 GLY A C 1
ATOM 723 O O . GLY A 1 91 ? 20.717 -0.834 -3.129 1.00 55.66 91 GLY A O 1
ATOM 724 N N . PRO A 1 92 ? 21.669 0.738 -1.852 1.00 56.47 92 PRO A N 1
ATOM 725 C CA . PRO A 1 92 ? 20.613 0.768 -0.830 1.00 56.47 92 PRO A CA 1
ATOM 726 C C . PRO A 1 92 ? 19.185 1.077 -1.340 1.00 56.47 92 PRO A C 1
ATOM 728 O O . PRO A 1 92 ? 18.254 1.107 -0.545 1.00 56.47 92 PRO A O 1
ATOM 731 N N . ASN A 1 93 ? 18.978 1.268 -2.651 1.00 64.56 93 ASN A N 1
ATOM 732 C CA . ASN A 1 93 ? 17.726 1.743 -3.250 1.00 64.56 93 ASN A CA 1
ATOM 733 C C . ASN A 1 93 ? 17.233 0.920 -4.458 1.00 64.56 93 ASN A C 1
ATOM 735 O O . ASN A 1 93 ? 16.340 1.383 -5.171 1.00 64.56 93 ASN A O 1
ATOM 739 N N . THR A 1 94 ? 17.772 -0.277 -4.725 1.00 72.81 94 THR A N 1
ATOM 740 C CA . THR A 1 94 ? 17.400 -1.065 -5.923 1.00 72.81 94 THR A CA 1
ATOM 741 C C . THR A 1 94 ? 15.891 -1.336 -5.998 1.00 72.81 94 THR A C 1
ATOM 743 O O . THR A 1 94 ? 15.278 -1.115 -7.040 1.00 72.81 94 THR A O 1
ATOM 746 N N . LEU A 1 95 ? 15.246 -1.692 -4.880 1.00 75.75 95 LEU A N 1
ATOM 747 C CA . LEU A 1 95 ? 13.796 -1.929 -4.843 1.00 75.75 95 LEU A CA 1
A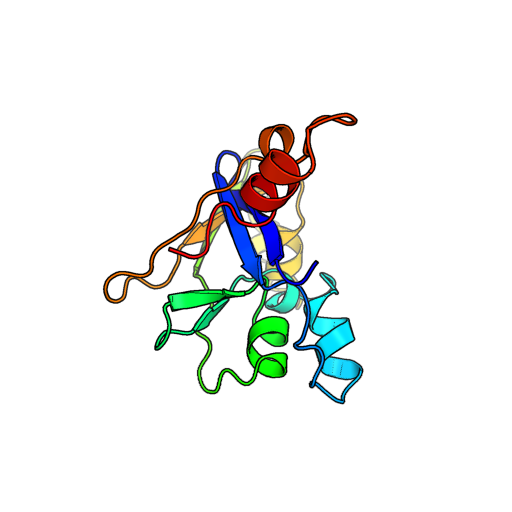TOM 748 C C . LEU A 1 95 ? 12.976 -0.655 -5.112 1.00 75.75 95 LEU A C 1
ATOM 750 O O . LEU A 1 95 ? 12.020 -0.681 -5.884 1.00 75.75 95 LEU A O 1
ATOM 754 N N . TRP A 1 96 ? 13.381 0.480 -4.535 1.00 79.81 96 TRP A N 1
ATOM 755 C CA . TRP A 1 96 ? 12.741 1.776 -4.783 1.00 79.81 96 TRP A CA 1
ATOM 756 C C . TRP A 1 96 ? 12.837 2.194 -6.257 1.00 79.81 96 TRP A C 1
ATOM 758 O O . TRP A 1 96 ? 11.863 2.702 -6.817 1.00 79.81 96 TRP A O 1
ATOM 768 N N . ARG A 1 97 ? 13.989 1.948 -6.900 1.00 78.00 97 ARG A N 1
ATOM 769 C CA . ARG A 1 97 ? 14.202 2.219 -8.331 1.00 78.00 97 ARG A CA 1
ATOM 770 C C . ARG A 1 97 ? 13.287 1.367 -9.205 1.00 78.00 97 ARG A C 1
ATOM 772 O O . ARG A 1 97 ? 12.637 1.910 -10.091 1.00 78.00 97 ARG A O 1
ATOM 779 N N . VAL A 1 98 ? 13.192 0.065 -8.932 1.00 79.31 98 VAL A N 1
ATOM 780 C CA . VAL A 1 98 ? 12.318 -0.852 -9.687 1.00 79.31 98 VAL A CA 1
ATOM 781 C C . VAL A 1 98 ? 10.844 -0.471 -9.522 1.00 79.31 98 VAL A C 1
ATOM 783 O O . VAL A 1 98 ? 10.090 -0.480 -10.491 1.00 79.31 98 VAL A O 1
ATOM 786 N N . MET A 1 99 ? 10.428 -0.085 -8.313 1.00 80.06 99 MET A N 1
ATOM 787 C CA . MET A 1 99 ? 9.038 0.282 -8.023 1.00 80.06 99 MET A CA 1
ATOM 788 C C . MET A 1 99 ? 8.597 1.617 -8.634 1.00 80.06 99 MET A C 1
ATOM 790 O O . MET A 1 99 ? 7.406 1.791 -8.882 1.00 80.06 99 MET A O 1
ATOM 794 N N . ASN A 1 100 ? 9.530 2.539 -8.887 1.00 79.81 100 ASN A N 1
ATOM 795 C CA . ASN A 1 100 ? 9.239 3.856 -9.466 1.00 79.81 100 ASN A CA 1
ATOM 796 C C . ASN A 1 100 ? 9.711 4.018 -10.917 1.00 79.81 100 ASN A C 1
ATOM 798 O O . ASN A 1 100 ? 9.603 5.108 -11.478 1.00 79.81 100 ASN A O 1
ATOM 802 N N . SER A 1 101 ? 10.249 2.968 -11.537 1.00 80.75 101 SER A N 1
ATOM 803 C CA . SER A 1 101 ? 10.703 3.051 -12.921 1.00 80.75 101 SER A CA 1
ATOM 804 C C . SER A 1 101 ? 9.527 3.086 -13.896 1.00 80.75 101 SER A C 1
ATOM 806 O O . SER A 1 101 ? 8.626 2.254 -13.828 1.00 80.75 101 SER A O 1
ATOM 808 N N . SER A 1 102 ? 9.589 3.982 -14.881 1.00 81.50 102 SER A N 1
ATOM 809 C CA . SER A 1 102 ? 8.683 3.989 -16.035 1.00 81.50 102 SER A CA 1
ATOM 810 C C . SER A 1 102 ? 8.866 2.784 -16.968 1.00 81.50 102 SER A C 1
ATOM 812 O O . SER A 1 102 ? 7.986 2.507 -17.779 1.00 81.50 102 SER A O 1
ATOM 814 N N . TYR A 1 103 ? 9.980 2.055 -16.854 1.00 83.12 103 TYR A N 1
ATOM 815 C CA . TYR A 1 103 ? 10.286 0.869 -17.662 1.00 83.12 103 TYR A CA 1
ATOM 816 C C . TYR A 1 103 ? 9.746 -0.426 -17.056 1.00 83.12 103 TYR A C 1
ATOM 818 O O . TYR A 1 103 ? 9.845 -1.485 -17.677 1.00 83.12 103 TYR A O 1
ATOM 826 N N . CYS A 1 104 ? 9.188 -0.353 -15.849 1.00 83.50 104 CYS A N 1
ATOM 827 C CA . CYS A 1 104 ? 8.629 -1.486 -15.138 1.00 83.50 104 CYS A CA 1
ATOM 828 C C . CYS A 1 104 ? 7.135 -1.282 -14.914 1.00 83.50 104 CYS A C 1
ATOM 830 O O . CYS A 1 104 ? 6.679 -0.262 -14.404 1.00 83.50 104 CYS A O 1
ATOM 832 N N . SER A 1 105 ? 6.358 -2.306 -15.242 1.00 87.56 105 SER A N 1
ATOM 833 C CA . SER A 1 105 ? 4.999 -2.440 -14.741 1.00 87.56 105 SER A CA 1
ATOM 834 C C . SER A 1 105 ? 5.026 -3.173 -13.400 1.00 87.56 105 SER A C 1
ATOM 836 O O . SER A 1 105 ? 5.697 -4.197 -13.244 1.00 87.56 105 SER A O 1
ATOM 838 N N . VAL A 1 106 ? 4.304 -2.625 -12.422 1.00 87.25 106 VAL A N 1
ATOM 839 C CA . VAL A 1 106 ? 4.168 -3.202 -11.081 1.00 87.25 106 VAL A CA 1
ATOM 840 C C . VAL A 1 106 ? 2.763 -3.772 -10.926 1.00 87.25 106 VAL A C 1
ATOM 842 O O . VAL A 1 106 ? 1.771 -3.113 -11.250 1.00 87.25 106 VAL A O 1
ATOM 845 N N . GLY A 1 107 ? 2.694 -5.010 -10.453 1.00 90.25 107 GLY A N 1
ATOM 846 C CA . GLY A 1 107 ? 1.485 -5.679 -9.998 1.00 90.25 107 GLY A CA 1
ATOM 847 C C . GLY A 1 107 ? 1.606 -6.059 -8.525 1.00 90.25 107 GLY A C 1
ATOM 848 O O . GLY A 1 107 ? 2.712 -6.302 -8.045 1.00 90.25 107 GLY A O 1
ATOM 849 N N . TYR A 1 108 ? 0.480 -6.148 -7.823 1.00 91.31 108 TYR A N 1
ATOM 850 C CA . TYR A 1 108 ? 0.437 -6.595 -6.430 1.00 91.31 108 TYR A CA 1
ATOM 851 C C . TYR A 1 108 ? -0.448 -7.830 -6.278 1.00 91.31 108 TYR A C 1
ATOM 853 O O . TYR A 1 108 ? -1.531 -7.904 -6.863 1.00 91.31 108 TYR A O 1
ATOM 861 N N . ILE A 1 109 ? 0.019 -8.787 -5.480 1.00 89.12 109 ILE A N 1
ATOM 862 C CA . ILE A 1 109 ? -0.640 -10.063 -5.220 1.00 89.12 109 ILE A CA 1
ATOM 863 C C . ILE A 1 109 ? -1.041 -10.092 -3.736 1.00 89.12 109 ILE A C 1
ATOM 865 O O . ILE A 1 109 ? -0.166 -10.055 -2.867 1.00 89.12 109 ILE A O 1
ATOM 869 N N . PRO A 1 110 ? -2.346 -10.122 -3.417 1.00 86.69 110 PRO A N 1
ATOM 870 C CA . PRO A 1 110 ? -2.812 -10.172 -2.039 1.00 86.69 110 PRO A CA 1
ATOM 871 C C . PRO A 1 110 ? -2.495 -11.523 -1.388 1.00 86.69 110 PRO A C 1
ATOM 873 O O . PRO A 1 110 ? -2.454 -12.544 -2.081 1.00 86.69 110 PRO A O 1
ATOM 876 N N . PRO A 1 111 ? -2.333 -11.568 -0.055 1.00 83.50 111 PRO A N 1
ATOM 877 C CA . PRO A 1 111 ? -2.136 -12.824 0.657 1.00 83.50 111 PRO A CA 1
ATOM 878 C C . PRO A 1 111 ? -3.346 -13.751 0.457 1.00 83.50 111 PRO A C 1
ATOM 880 O O . PRO A 1 111 ? -4.478 -13.392 0.767 1.00 83.50 111 PRO A O 1
ATOM 883 N N . LEU A 1 112 ? -3.114 -14.960 -0.057 1.00 68.25 112 LEU A N 1
ATOM 884 C CA . LEU A 1 112 ? -4.148 -15.964 -0.332 1.00 68.25 112 LEU A CA 1
ATOM 885 C C . LEU A 1 112 ? -4.584 -16.671 0.964 1.00 68.25 112 LEU A C 1
ATOM 887 O O . LEU A 1 112 ? -4.271 -17.840 1.186 1.00 68.25 112 LEU A O 1
ATOM 891 N N . LYS A 1 113 ? -5.285 -15.970 1.858 1.00 61.56 113 LYS A N 1
ATOM 892 C CA . LYS A 1 113 ? -5.998 -16.608 2.976 1.00 61.56 113 LYS A CA 1
ATOM 893 C C . LYS A 1 113 ? -7.482 -16.261 2.933 1.00 61.56 113 LYS A C 1
ATOM 895 O O . LYS A 1 113 ? -7.844 -15.109 2.736 1.00 61.56 113 LYS A O 1
ATOM 900 N N . ASN A 1 114 ? -8.295 -17.313 3.070 1.00 50.16 114 ASN A N 1
ATOM 901 C CA . ASN A 1 114 ? -9.754 -17.378 3.212 1.00 50.16 114 ASN A CA 1
ATOM 902 C C . ASN A 1 114 ? -10.535 -16.105 2.851 1.00 50.16 114 ASN A C 1
ATOM 904 O O . ASN A 1 114 ? -10.611 -15.179 3.650 1.00 50.16 114 ASN A O 1
ATOM 908 N N . ASN A 1 115 ? -11.219 -16.125 1.703 1.00 54.38 115 ASN A N 1
ATOM 909 C CA . ASN A 1 115 ? -12.314 -15.204 1.375 1.00 54.38 115 ASN A CA 1
ATOM 910 C C . ASN A 1 115 ? -11.997 -13.705 1.533 1.00 54.38 115 ASN A C 1
ATOM 912 O O . ASN A 1 115 ? -12.903 -12.917 1.802 1.00 54.38 115 ASN A O 1
ATOM 916 N N . LEU A 1 116 ? -10.737 -13.294 1.341 1.00 64.06 116 LEU A N 1
ATOM 917 C CA . LEU A 1 116 ? -10.375 -11.888 1.159 1.00 64.06 116 LEU A CA 1
ATOM 918 C C . LEU A 1 116 ? -11.183 -11.332 -0.019 1.00 64.06 116 LEU A C 1
ATOM 920 O O . LEU A 1 116 ? -10.860 -11.564 -1.184 1.00 64.06 116 LEU A O 1
ATOM 924 N N . GLN A 1 117 ? -12.277 -10.635 0.289 1.00 65.56 117 GLN A N 1
ATOM 925 C CA . GLN A 1 117 ? -13.157 -10.070 -0.719 1.00 65.56 117 GLN A CA 1
ATOM 926 C C . GLN A 1 117 ? -12.480 -8.826 -1.293 1.00 65.56 117 GLN A C 1
ATOM 928 O O . GLN A 1 117 ? -12.621 -7.705 -0.801 1.00 65.56 117 GLN A O 1
ATOM 933 N N . LEU A 1 118 ? -11.680 -9.048 -2.331 1.00 72.38 118 LEU A N 1
ATOM 934 C CA . LEU A 1 118 ? -11.116 -7.984 -3.143 1.00 72.38 118 LEU A CA 1
ATOM 935 C C . LEU A 1 118 ? -12.260 -7.214 -3.798 1.00 72.38 118 LEU A C 1
ATOM 937 O O . LEU A 1 118 ? -13.142 -7.821 -4.402 1.00 72.38 118 LEU A O 1
ATOM 941 N N . ARG A 1 119 ? -12.263 -5.886 -3.652 1.00 76.31 119 ARG A N 1
ATOM 942 C CA . ARG A 1 119 ? -13.304 -5.011 -4.204 1.00 76.31 119 ARG A CA 1
ATOM 943 C C . ARG A 1 119 ? -12.703 -4.210 -5.359 1.00 76.31 119 ARG A C 1
ATOM 945 O O . ARG A 1 119 ? -12.029 -3.213 -5.093 1.00 76.31 119 ARG A O 1
ATOM 952 N N . PRO A 1 120 ? -12.883 -4.636 -6.623 1.00 80.38 120 PRO A N 1
ATOM 953 C CA . PRO A 1 120 ? -12.400 -3.885 -7.774 1.00 80.38 120 PRO A CA 1
ATOM 954 C C . PRO A 1 120 ? -13.033 -2.495 -7.838 1.00 80.38 120 PRO A C 1
ATOM 956 O O . PRO A 1 120 ? -14.144 -2.286 -7.351 1.00 80.38 120 PRO A O 1
ATOM 959 N N . CYS A 1 121 ? -12.340 -1.552 -8.469 1.00 79.81 121 CYS A N 1
ATOM 960 C CA . CYS A 1 121 ? -12.875 -0.228 -8.761 1.00 79.81 121 CYS A CA 1
ATOM 961 C C . CYS A 1 121 ? -12.467 0.258 -10.168 1.00 79.81 121 CYS A C 1
ATOM 963 O O . CYS A 1 121 ? -11.536 -0.265 -10.772 1.00 79.81 121 CYS A O 1
ATOM 965 N N . ILE A 1 122 ? -13.182 1.254 -10.700 1.00 73.56 122 ILE A N 1
ATOM 966 C CA . ILE A 1 122 ? -13.100 1.796 -12.060 1.00 73.56 122 ILE A CA 1
ATOM 967 C C . ILE A 1 122 ? -13.179 3.330 -11.941 1.00 73.56 122 ILE A C 1
ATOM 969 O O . ILE A 1 122 ? -14.270 3.866 -11.736 1.00 73.56 122 ILE A O 1
ATOM 973 N N . PRO A 1 123 ? -12.061 4.067 -12.056 1.00 59.22 123 PRO A N 1
ATOM 974 C CA . PRO A 1 123 ? -11.987 5.493 -11.714 1.00 59.22 123 PRO A CA 1
ATOM 975 C C . PRO A 1 123 ? -13.017 6.369 -12.426 1.00 59.22 123 PRO A C 1
ATOM 977 O O . PRO A 1 123 ? -13.530 7.313 -11.838 1.00 59.22 123 PRO A O 1
ATOM 980 N N . THR A 1 124 ? -13.330 6.035 -13.679 1.00 52.81 124 THR A N 1
ATOM 981 C CA . THR A 1 124 ? -14.253 6.768 -14.554 1.00 52.81 124 THR A CA 1
ATOM 982 C C . THR A 1 124 ? -15.731 6.521 -14.256 1.00 52.81 124 THR A C 1
ATOM 984 O O . THR A 1 124 ? -16.564 7.302 -14.701 1.00 52.81 124 THR A O 1
ATOM 987 N N . ILE A 1 125 ? -16.075 5.473 -13.500 1.00 52.03 125 ILE A N 1
ATOM 988 C CA . ILE A 1 125 ? -17.465 5.166 -13.111 1.00 52.03 125 ILE A CA 1
ATOM 989 C C . ILE A 1 125 ? -17.764 5.680 -11.691 1.00 52.03 125 ILE A C 1
ATOM 991 O O . ILE A 1 125 ? -18.914 5.957 -11.361 1.00 52.03 125 ILE A O 1
ATOM 995 N N . TYR A 1 126 ? -16.734 5.876 -10.859 1.00 48.34 126 TYR A N 1
ATOM 996 C CA . TYR A 1 126 ? -16.888 6.322 -9.467 1.00 48.34 126 TYR A CA 1
ATOM 997 C C . TYR A 1 126 ? -16.893 7.842 -9.266 1.00 48.34 126 TYR A C 1
ATOM 999 O O . TYR A 1 126 ? -17.116 8.312 -8.150 1.00 48.34 126 TYR A O 1
ATOM 1007 N N . THR A 1 127 ? -16.723 8.634 -10.324 1.00 48.12 127 THR A N 1
ATOM 1008 C CA . THR A 1 127 ? -17.155 10.035 -10.310 1.00 48.12 127 THR A CA 1
ATOM 1009 C C . THR A 1 127 ? -18.656 10.080 -10.570 1.00 48.12 127 THR A C 1
ATOM 1011 O O . THR A 1 127 ? -19.094 9.841 -11.694 1.00 48.12 127 THR A O 1
ATOM 1014 N N . CYS A 1 128 ? -19.451 10.371 -9.534 1.00 48.16 128 CYS A N 1
ATOM 1015 C CA . CYS A 1 128 ? -20.886 10.610 -9.698 1.00 48.16 128 CYS A CA 1
ATOM 1016 C C . CYS A 1 128 ? -21.096 11.681 -10.783 1.00 48.16 128 CYS A C 1
ATOM 1018 O O . CYS A 1 128 ? -20.426 12.717 -10.713 1.00 48.16 128 CYS A O 1
ATOM 1020 N N . PRO A 1 129 ? -22.009 11.485 -11.752 1.00 48.22 129 PRO A N 1
ATOM 1021 C CA . PRO A 1 129 ? -22.345 12.530 -12.711 1.00 48.22 129 PRO A CA 1
ATOM 1022 C C . PRO A 1 129 ? -22.718 13.815 -11.965 1.00 48.22 129 PRO A C 1
ATOM 1024 O O . PRO A 1 129 ? -23.527 13.776 -11.033 1.00 48.22 129 PRO A O 1
ATOM 1027 N N . GLN A 1 130 ? -22.128 14.951 -12.346 1.00 45.28 130 GLN A N 1
ATOM 1028 C CA . GLN A 1 130 ? -22.508 16.245 -11.780 1.00 45.28 130 GLN A CA 1
ATOM 1029 C C . GLN A 1 130 ? -23.968 16.525 -12.168 1.00 45.28 130 GLN A C 1
ATOM 1031 O O . GLN A 1 130 ? -24.266 16.751 -13.336 1.00 45.28 130 GLN A O 1
ATOM 1036 N N . GLY A 1 131 ? -24.877 16.429 -11.192 1.00 52.69 131 GLY A N 1
ATOM 1037 C CA . GLY A 1 131 ? -26.328 16.528 -11.399 1.00 52.69 131 GLY A CA 1
ATOM 1038 C C . GLY A 1 131 ? -27.121 15.252 -11.091 1.00 52.69 131 GLY A C 1
ATOM 1039 O O . GLY A 1 131 ? -28.337 15.246 -11.260 1.00 52.69 131 GLY A O 1
ATOM 1040 N N . ALA A 1 132 ? -26.476 14.175 -10.631 1.00 50.03 132 ALA A N 1
ATOM 1041 C CA . ALA A 1 132 ? -27.192 12.986 -10.174 1.00 50.03 132 ALA A CA 1
ATOM 1042 C C . ALA A 1 132 ? -28.036 13.281 -8.918 1.00 50.03 132 ALA A C 1
ATOM 1044 O O . ALA A 1 132 ? -27.577 13.950 -7.990 1.00 50.03 132 ALA A O 1
ATOM 1045 N N . GLU A 1 133 ? -29.261 12.747 -8.878 1.00 52.72 133 GLU A N 1
ATOM 1046 C CA . GLU A 1 133 ? -30.148 12.834 -7.716 1.00 52.72 133 GLU A CA 1
ATOM 1047 C C . GLU A 1 133 ? -29.448 12.368 -6.426 1.00 52.72 133 GLU A C 1
ATOM 1049 O O . GLU A 1 133 ? -28.638 11.435 -6.429 1.00 52.72 133 GLU A O 1
ATOM 1054 N N . HIS A 1 134 ? -29.815 12.977 -5.295 1.00 52.47 134 HIS A N 1
ATOM 1055 C CA . HIS A 1 134 ? -29.192 12.755 -3.982 1.00 52.47 134 HIS A CA 1
ATOM 1056 C C . HIS A 1 134 ? -29.174 11.268 -3.551 1.00 52.47 134 HIS A C 1
ATOM 1058 O O . HIS A 1 134 ? -28.302 10.833 -2.795 1.00 52.47 134 HIS A O 1
ATOM 1064 N N . SER A 1 135 ? -30.121 10.472 -4.057 1.00 51.12 135 SER A N 1
ATOM 1065 C CA . SER A 1 135 ? -30.231 9.024 -3.849 1.00 51.12 135 SER A CA 1
ATOM 1066 C C . SER A 1 135 ? -29.169 8.226 -4.626 1.00 51.12 135 SER A C 1
ATOM 1068 O O . SER A 1 135 ? -28.588 7.286 -4.082 1.00 51.12 135 SER A O 1
ATOM 1070 N N . LEU A 1 136 ? -28.849 8.624 -5.862 1.00 47.25 136 LEU A N 1
ATOM 1071 C CA . LEU A 1 136 ? -27.823 8.000 -6.703 1.00 47.25 136 LEU A CA 1
ATOM 1072 C C . LEU A 1 136 ? -26.418 8.313 -6.186 1.00 47.25 136 LEU A C 1
ATOM 1074 O O . LEU A 1 136 ? -25.588 7.412 -6.097 1.00 47.25 136 LEU A O 1
ATOM 1078 N N . ALA A 1 137 ? -26.179 9.564 -5.781 1.00 50.16 137 ALA A N 1
ATOM 1079 C CA . ALA A 1 137 ? -24.905 9.984 -5.202 1.00 50.16 137 ALA A CA 1
ATOM 1080 C C . ALA A 1 137 ? -24.577 9.196 -3.920 1.00 50.16 137 ALA A C 1
ATOM 1082 O O . ALA A 1 137 ? -23.446 8.746 -3.740 1.00 50.16 137 ALA A O 1
ATOM 1083 N N . LYS A 1 138 ? -25.587 8.931 -3.074 1.00 47.75 138 LYS A N 1
ATOM 1084 C CA . LYS A 1 138 ? -25.438 8.058 -1.899 1.00 47.75 138 LYS A CA 1
ATOM 1085 C C . LYS A 1 138 ? -25.094 6.613 -2.263 1.00 47.75 138 LYS A C 1
ATOM 1087 O O . LYS A 1 138 ? -24.278 6.033 -1.567 1.00 47.75 138 LYS A O 1
ATOM 1092 N N . ARG A 1 139 ? -25.643 6.042 -3.341 1.00 48.38 139 ARG A N 1
ATOM 1093 C CA . ARG A 1 139 ? -25.322 4.668 -3.802 1.00 48.38 139 ARG A CA 1
ATOM 1094 C C . ARG A 1 139 ? -24.003 4.554 -4.568 1.00 48.38 139 ARG A C 1
ATOM 1096 O O . ARG A 1 139 ? -23.455 3.471 -4.682 1.00 48.38 139 ARG A O 1
ATOM 1103 N N . CYS A 1 140 ? -23.503 5.644 -5.133 1.00 50.25 140 CYS A N 1
ATOM 1104 C CA . CYS A 1 140 ? -22.184 5.671 -5.762 1.00 50.25 140 CYS A CA 1
ATOM 1105 C C . CYS A 1 140 ? -21.071 5.908 -4.727 1.00 50.25 140 CYS A C 1
ATOM 1107 O O . CYS A 1 140 ? -19.976 5.376 -4.879 1.00 50.25 140 CYS A O 1
ATOM 1109 N N . ALA A 1 141 ? -21.353 6.659 -3.654 1.00 48.34 141 ALA A N 1
ATOM 1110 C CA . ALA A 1 141 ? -20.489 6.742 -2.473 1.00 48.34 141 ALA A CA 1
ATOM 1111 C C . ALA A 1 141 ? -20.558 5.463 -1.615 1.00 48.34 141 ALA A C 1
ATOM 1113 O O . ALA A 1 141 ? -19.546 5.024 -1.072 1.00 48.34 141 ALA A O 1
ATOM 1114 N N . ASN A 1 142 ? -21.738 4.844 -1.547 1.00 45.28 142 ASN A N 1
ATOM 1115 C CA . ASN A 1 142 ? -21.986 3.549 -0.933 1.00 45.28 142 ASN A CA 1
ATOM 1116 C C . ASN A 1 142 ? -22.273 2.530 -2.037 1.00 45.28 142 ASN A C 1
ATOM 1118 O O . ASN A 1 142 ? -23.414 2.166 -2.223 1.00 45.28 142 ASN A O 1
ATOM 1122 N N . SER A 1 143 ? -21.311 2.046 -2.808 1.00 44.72 143 SER A N 1
ATOM 1123 C CA . SER A 1 143 ? -21.567 0.882 -3.673 1.00 44.72 143 SER A CA 1
ATOM 1124 C C . SER A 1 143 ? -21.020 -0.407 -3.048 1.00 44.72 143 SER A C 1
ATOM 1126 O O . SER A 1 143 ? -20.150 -1.031 -3.646 1.00 44.72 143 SER A O 1
ATOM 1128 N N . ASN A 1 144 ? -21.405 -0.898 -1.861 1.00 44.34 144 ASN A N 1
ATOM 1129 C CA . ASN A 1 144 ? -22.359 -0.558 -0.781 1.00 44.34 144 ASN A CA 1
ATOM 1130 C C . ASN A 1 144 ? -21.836 -1.342 0.464 1.00 44.34 144 ASN A C 1
ATOM 1132 O O . ASN A 1 144 ? -21.105 -2.324 0.313 1.00 44.34 144 ASN A O 1
ATOM 1136 N N . LEU A 1 145 ? -21.932 -0.834 1.697 1.00 46.97 145 LEU A N 1
ATOM 1137 C CA . LEU A 1 145 ? -22.883 -1.328 2.711 1.00 46.97 145 LEU A CA 1
ATOM 1138 C C . LEU A 1 145 ? -23.940 -2.289 2.144 1.00 46.97 145 LEU A C 1
ATOM 1140 O O . LEU A 1 145 ? -25.046 -1.861 1.851 1.00 46.97 145 LEU A O 1
ATOM 1144 N N . ASP A 1 146 ? -23.516 -3.519 1.858 1.00 30.14 146 ASP A N 1
ATOM 1145 C CA . ASP A 1 146 ? -24.203 -4.802 2.086 1.00 30.14 146 ASP A CA 1
ATOM 1146 C C . ASP A 1 146 ? -23.284 -5.932 1.588 1.00 30.14 146 ASP A C 1
ATOM 1148 O O . ASP A 1 146 ? -22.780 -5.836 0.441 1.00 30.14 146 ASP A O 1
#

Radius of gyration: 17.35 Å; chains: 1; bounding box: 55×34×41 Å

InterPro domains:
  IPR059445 Protein of unknown function DUF8401 [PF28443] (15-141)